Protein AF-A0A6B9VRR9-F1 (afdb_monomer)

Foldseek 3Di:
DPVLVVVVLVPDDPLLNVLLVVCVVDDPPDDDDLQVSLVVCVVVVSQDDDPPDDSSRSSVVSVVSCVVSVSDPDDDDDD

Organism: Hordeum vulgare subsp. vulgare (NCBI:txid112509)

Solvent-accessible surface area (backbone atoms only — not comparable to full-atom values): 5048 Å² total; per-residue (Å²): 129,62,71,67,58,54,51,61,51,69,74,44,57,71,52,55,46,49,54,58,58,55,57,69,78,53,62,86,93,59,87,77,56,66,69,62,50,38,52,52,34,53,77,69,64,48,55,78,89,52,98,88,53,54,65,66,57,54,34,50,52,50,50,51,57,40,43,76,70,60,75,56,76,89,84,75,80,87,128

InterPro domains:
  IPR036388 Winged he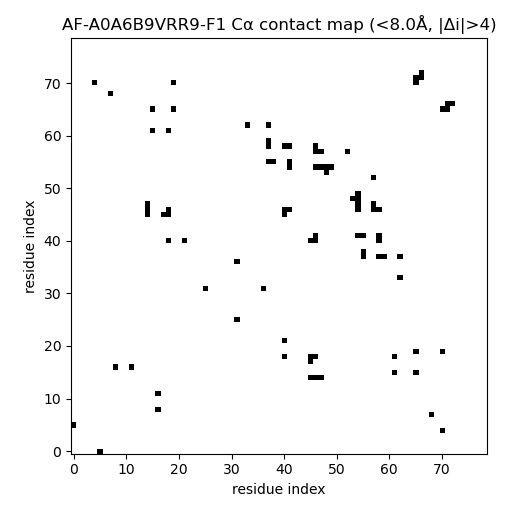lix-like DNA-binding domain superfamily [G3DSA:1.10.10.10] (4-79)
  IPR044974 Disease resistance protein, plants [PTHR23155] (1-72)
  IPR058922 Disease resistance protein, winged helix domain [PF23559] (25-75)

Nearest PDB structures (foldseek):
  8bv0-assembly2_C  TM=9.701E-01  e=3.950E-04  Solanum lycopersicum
  8xuo-assembly1_G  TM=9.466E-01  e=7.488E-04  Solanum lycopersicum
  9cc9-assembly1_L  TM=9.699E-01  e=1.791E-03  Nicotiana benthamiana
  8rfh-assembly1_B  TM=9.292E-01  e=2.012E-03  Nicotiana benthamiana
  8xuq-assembly1_G  TM=9.445E-01  e=4.813E-03  Solanum lycopersicum

pLDDT: mean 90.79, std 9.29, range [47.62, 98.12]

Sequence (79 aa):
ILPILKLSYNDLPPHMKQCFAFCAVFPKDYKIDVEKLIQLWIANGFIPEHEEDSLETIGKHIFDELASRSFFLDIEESK

Structure (mmCIF, N/CA/C/O backbone):
data_AF-A0A6B9VRR9-F1
#
_entry.id   AF-A0A6B9VRR9-F1
#
loop_
_atom_site.group_PDB
_atom_site.id
_atom_site.type_symbol
_atom_site.label_atom_id
_atom_site.label_alt_id
_atom_site.label_comp_id
_atom_site.label_asym_id
_atom_site.label_entity_id
_atom_site.label_seq_id
_atom_site.pdbx_PDB_ins_code
_atom_site.Cartn_x
_atom_site.Cartn_y
_atom_site.Cartn_z
_atom_site.occupancy
_atom_site.B_iso_or_equiv
_atom_site.auth_seq_id
_atom_site.auth_comp_id
_atom_site.auth_asym_id
_atom_site.auth_atom_id
_atom_site.pdbx_PDB_model_num
ATOM 1 N N . ILE A 1 1 ? -19.307 2.642 1.154 1.00 60.19 1 ILE A N 1
ATOM 2 C CA . ILE A 1 1 ? -18.044 3.275 0.700 1.00 60.19 1 ILE A CA 1
ATOM 3 C C . ILE A 1 1 ? -18.290 4.774 0.666 1.00 60.19 1 ILE A C 1
ATOM 5 O O . ILE A 1 1 ? -19.302 5.172 0.098 1.00 60.19 1 ILE A O 1
ATOM 9 N N . LEU A 1 2 ? -17.451 5.582 1.322 1.00 65.44 2 LEU A N 1
ATOM 10 C CA . LEU A 1 2 ? -17.595 7.042 1.296 1.00 65.44 2 LEU A CA 1
ATOM 11 C C . LEU A 1 2 ? -17.527 7.523 -0.168 1.00 65.44 2 LEU A C 1
ATOM 13 O O . LEU A 1 2 ? -16.611 7.101 -0.876 1.00 65.44 2 LEU A O 1
ATOM 17 N N . PRO A 1 3 ? -18.458 8.368 -0.653 1.00 69.75 3 PRO A N 1
ATOM 18 C CA . PRO A 1 3 ? -18.490 8.793 -2.057 1.00 69.75 3 PRO A CA 1
ATOM 19 C C . PRO A 1 3 ? -17.161 9.371 -2.558 1.00 69.75 3 PRO A C 1
ATOM 21 O O . PRO A 1 3 ? -16.785 9.134 -3.702 1.00 69.75 3 PRO A O 1
ATOM 24 N N . ILE A 1 4 ? -16.421 10.054 -1.680 1.00 73.56 4 ILE A N 1
ATOM 25 C CA . ILE A 1 4 ? -15.117 10.642 -1.998 1.00 73.56 4 ILE A CA 1
ATOM 26 C C . ILE A 1 4 ? -14.039 9.577 -2.257 1.00 73.56 4 ILE A C 1
ATOM 28 O O . ILE A 1 4 ? -13.313 9.676 -3.238 1.00 73.56 4 ILE A O 1
ATOM 32 N N . LEU A 1 5 ? -14.023 8.488 -1.478 1.00 75.62 5 LEU A N 1
ATOM 33 C CA . LEU A 1 5 ? -13.119 7.351 -1.699 1.00 75.62 5 LEU A CA 1
ATOM 34 C C . LEU A 1 5 ? -13.435 6.624 -3.007 1.00 75.62 5 LEU A C 1
ATOM 36 O O . LEU A 1 5 ? -12.536 6.113 -3.664 1.00 75.62 5 LEU A O 1
ATOM 40 N N . LYS A 1 6 ? -14.711 6.587 -3.412 1.00 84.88 6 LYS A N 1
ATOM 41 C CA . LYS A 1 6 ? -15.104 5.983 -4.691 1.00 84.88 6 LYS A CA 1
ATOM 42 C C . LYS A 1 6 ? -14.552 6.772 -5.882 1.00 84.88 6 LYS A C 1
ATOM 44 O O . LYS A 1 6 ? -14.131 6.153 -6.853 1.00 84.88 6 LYS A O 1
ATOM 49 N N . LEU A 1 7 ? -14.550 8.104 -5.809 1.00 85.00 7 LEU A N 1
ATOM 50 C CA . LEU A 1 7 ? -13.952 8.952 -6.846 1.00 85.00 7 LEU A CA 1
ATOM 51 C C . LEU A 1 7 ? -12.437 8.749 -6.900 1.00 85.00 7 LEU A C 1
ATOM 53 O O . LEU A 1 7 ? -11.936 8.343 -7.944 1.00 85.00 7 LEU A O 1
ATOM 57 N N . SER A 1 8 ? -11.747 8.861 -5.759 1.00 88.12 8 SER A N 1
ATOM 58 C CA . SER A 1 8 ? -10.306 8.588 -5.681 1.00 88.12 8 SER A CA 1
ATOM 59 C C . SER A 1 8 ? -9.951 7.201 -6.218 1.00 88.12 8 SER A C 1
ATOM 61 O O . SER A 1 8 ? -8.923 7.038 -6.867 1.00 88.12 8 SER A O 1
ATOM 63 N N . TYR A 1 9 ? -10.802 6.196 -5.969 1.00 90.12 9 TYR A N 1
ATOM 64 C CA . TYR A 1 9 ? -10.581 4.833 -6.451 1.00 90.12 9 TYR A CA 1
ATOM 65 C C . TYR A 1 9 ? -10.748 4.738 -7.960 1.00 90.12 9 TYR A C 1
ATOM 67 O O . TYR A 1 9 ? -9.942 4.091 -8.617 1.00 90.12 9 TYR A O 1
ATOM 75 N N . ASN A 1 10 ? -11.764 5.385 -8.533 1.00 91.19 10 ASN A N 1
ATOM 76 C CA . ASN A 1 10 ? -11.984 5.382 -9.977 1.00 91.19 10 ASN A CA 1
ATOM 77 C C . ASN A 1 10 ? -10.810 6.005 -10.746 1.00 91.19 10 ASN A C 1
ATOM 79 O O . ASN A 1 10 ? -10.502 5.524 -11.838 1.00 91.19 10 ASN A O 1
ATOM 83 N N . ASP A 1 11 ? -10.124 6.975 -10.144 1.00 92.31 11 ASP A N 1
ATOM 84 C CA . ASP A 1 11 ? -8.980 7.679 -10.732 1.00 92.31 11 ASP A CA 1
ATOM 85 C C . ASP A 1 11 ? -7.645 6.922 -10.585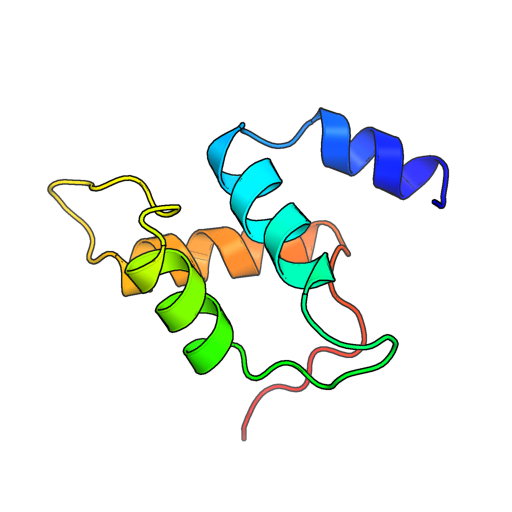 1.00 92.31 11 ASP A C 1
ATOM 87 O O . ASP A 1 11 ? -6.609 7.381 -11.067 1.00 92.31 11 ASP A O 1
ATOM 91 N N . LEU A 1 12 ? -7.630 5.758 -9.924 1.00 94.56 12 LEU A N 1
ATOM 92 C CA . LEU A 1 12 ? -6.426 4.931 -9.819 1.00 94.56 12 LEU A CA 1
ATOM 93 C C . LEU A 1 12 ? -6.129 4.168 -11.127 1.00 94.56 12 LEU A C 1
ATOM 95 O O . LEU A 1 12 ? -7.053 3.645 -11.773 1.00 94.56 12 LEU A O 1
ATOM 99 N N . PRO A 1 13 ? -4.842 3.995 -11.480 1.00 94.75 13 PRO A N 1
ATOM 100 C CA . PRO A 1 13 ? -4.418 3.025 -12.483 1.00 94.75 13 PRO A CA 1
ATOM 101 C C . PRO A 1 13 ? -4.887 1.594 -12.144 1.00 94.75 13 PRO A C 1
ATOM 103 O O . PRO A 1 13 ? -5.032 1.258 -10.964 1.00 94.75 13 PRO A O 1
ATOM 106 N N . PRO A 1 14 ? -5.087 0.710 -13.144 1.00 94.75 14 PRO A N 1
ATOM 107 C CA . PRO A 1 14 ? -5.581 -0.652 -12.918 1.00 94.75 14 PRO A CA 1
ATOM 108 C C . PRO A 1 14 ? -4.767 -1.481 -11.911 1.00 94.75 14 PRO A C 1
ATOM 110 O O . PRO A 1 14 ? -5.359 -2.134 -11.055 1.00 94.75 14 PRO A O 1
ATOM 113 N N . HIS A 1 15 ? -3.433 -1.413 -11.956 1.00 93.56 15 HIS A N 1
ATOM 114 C CA . HIS A 1 15 ? -2.574 -2.171 -11.038 1.00 93.56 15 HIS A CA 1
ATOM 115 C C . HIS A 1 15 ? -2.736 -1.702 -9.578 1.00 93.56 15 HIS A C 1
ATOM 117 O O . HIS A 1 15 ? -2.875 -2.519 -8.673 1.00 93.56 15 HIS A O 1
ATOM 123 N N . MET A 1 16 ? -2.855 -0.391 -9.335 1.00 96.12 16 MET A N 1
ATOM 124 C CA . MET A 1 16 ? -3.093 0.147 -7.986 1.00 96.12 16 MET A CA 1
ATOM 125 C C . MET A 1 16 ? -4.486 -0.217 -7.459 1.00 96.12 16 MET A C 1
ATOM 127 O O . MET A 1 16 ? -4.639 -0.537 -6.281 1.00 96.12 16 MET A O 1
ATOM 131 N N . LYS A 1 17 ? -5.506 -0.225 -8.333 1.00 96.12 17 LYS A N 1
ATOM 132 C CA . LYS A 1 17 ? -6.856 -0.705 -7.986 1.00 96.12 17 LYS A CA 1
ATOM 133 C C . LYS A 1 17 ? -6.835 -2.156 -7.525 1.00 96.12 17 LYS A C 1
ATOM 135 O O . LYS A 1 17 ? -7.547 -2.487 -6.578 1.00 96.12 17 LYS A O 1
ATOM 140 N N . GLN A 1 18 ? -6.047 -2.995 -8.194 1.00 96.38 18 GLN A N 1
ATOM 141 C CA . GLN A 1 18 ? -5.885 -4.407 -7.861 1.00 96.38 18 GLN A CA 1
ATOM 142 C C . GLN A 1 18 ? -5.164 -4.588 -6.519 1.00 96.38 18 GLN A C 1
ATOM 144 O O . GLN A 1 18 ? -5.683 -5.295 -5.655 1.00 96.38 18 GLN A O 1
ATOM 149 N N . CYS A 1 19 ? -4.047 -3.885 -6.300 1.00 97.50 19 CYS A N 1
ATOM 150 C CA . CYS A 1 19 ? -3.335 -3.882 -5.018 1.00 97.50 19 CYS A CA 1
ATOM 151 C C . CYS A 1 19 ? -4.243 -3.447 -3.856 1.00 97.50 19 CYS A C 1
ATOM 153 O O . CYS A 1 19 ? -4.321 -4.138 -2.839 1.00 97.50 19 CYS A O 1
ATOM 155 N N . PHE A 1 20 ? -5.000 -2.355 -4.016 1.00 95.50 20 PHE A N 1
ATOM 156 C CA . PHE A 1 20 ? -5.927 -1.893 -2.979 1.00 95.50 20 PHE A CA 1
ATOM 157 C C . PHE A 1 20 ? -7.108 -2.852 -2.770 1.00 95.50 20 PHE A C 1
ATOM 159 O O . PHE A 1 20 ? -7.497 -3.110 -1.634 1.00 95.50 20 PHE A O 1
ATOM 166 N N . ALA A 1 21 ? -7.673 -3.421 -3.841 1.00 94.88 21 ALA A N 1
ATOM 167 C CA . ALA A 1 21 ? -8.771 -4.380 -3.725 1.00 94.88 21 ALA A CA 1
ATOM 168 C C . ALA A 1 21 ? -8.357 -5.640 -2.949 1.00 94.88 21 ALA A C 1
ATOM 170 O O . ALA A 1 21 ? -9.162 -6.178 -2.189 1.00 94.88 21 ALA A O 1
ATOM 171 N N . PHE A 1 22 ? -7.100 -6.078 -3.083 1.00 96.12 22 PHE 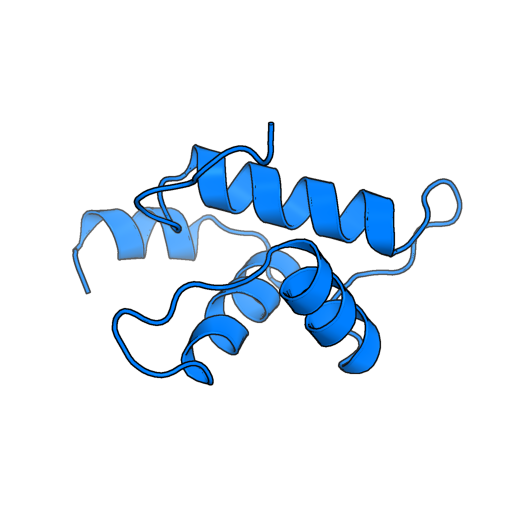A N 1
ATOM 172 C CA . PHE A 1 22 ? -6.567 -7.195 -2.306 1.00 96.12 22 PHE A CA 1
ATOM 173 C C . PHE A 1 22 ? -6.609 -6.937 -0.798 1.00 96.12 22 PHE A C 1
ATOM 175 O O . PHE A 1 22 ? -6.812 -7.877 -0.038 1.00 96.12 22 PHE A O 1
ATOM 182 N N . CYS A 1 23 ? -6.523 -5.685 -0.338 1.00 93.88 23 CYS A N 1
ATOM 183 C CA . CYS A 1 23 ? -6.616 -5.371 1.090 1.00 93.88 23 CYS A CA 1
ATOM 184 C C . CYS A 1 23 ? -7.941 -5.840 1.731 1.00 93.88 23 CYS A C 1
ATOM 186 O O . CYS A 1 23 ? -8.004 -5.997 2.947 1.00 93.88 23 CYS A O 1
ATOM 188 N N . ALA A 1 24 ? -8.982 -6.131 0.941 1.00 93.25 24 ALA A N 1
ATOM 189 C CA . ALA A 1 24 ? -10.237 -6.702 1.431 1.00 93.25 24 ALA A CA 1
ATOM 190 C C . ALA A 1 24 ? -10.107 -8.129 2.009 1.00 93.25 24 ALA A C 1
ATOM 192 O O . ALA A 1 24 ? -11.049 -8.606 2.639 1.00 93.25 24 ALA A O 1
ATOM 193 N N . VAL A 1 25 ? -8.973 -8.819 1.809 1.00 94.81 25 VAL A N 1
ATOM 194 C CA . VAL A 1 25 ? -8.710 -10.130 2.436 1.00 94.81 25 VAL A CA 1
ATOM 195 C C . VAL A 1 25 ? -8.391 -10.019 3.927 1.00 94.81 25 VAL A C 1
ATOM 197 O O . VAL A 1 25 ? -8.541 -10.996 4.662 1.00 94.81 25 VAL A O 1
ATOM 200 N N . PHE A 1 26 ? -7.936 -8.850 4.383 1.00 93.69 26 PHE A N 1
ATOM 201 C CA . PHE A 1 26 ? -7.672 -8.618 5.795 1.00 93.69 26 PHE A CA 1
ATOM 202 C C . PHE A 1 26 ? -8.991 -8.353 6.534 1.00 93.69 26 PHE A C 1
ATOM 204 O O . PHE A 1 26 ? -9.886 -7.699 5.989 1.00 93.69 26 PHE A O 1
ATOM 211 N N . PRO A 1 27 ? -9.139 -8.831 7.783 1.00 94.38 27 PRO A N 1
ATOM 212 C CA . PRO A 1 27 ? -10.283 -8.478 8.609 1.00 94.38 27 PRO A CA 1
ATOM 213 C C . PRO A 1 27 ? -10.420 -6.961 8.758 1.00 94.38 27 PRO A C 1
ATOM 215 O O . PRO A 1 27 ? -9.442 -6.215 8.691 1.00 94.38 27 PRO A O 1
ATOM 218 N N . LYS A 1 28 ? -11.644 -6.503 9.018 1.00 87.25 28 LYS A N 1
ATOM 219 C CA . LYS A 1 28 ? -11.889 -5.095 9.331 1.00 87.25 28 LYS A CA 1
ATOM 220 C C . LYS A 1 28 ? -11.027 -4.662 10.530 1.00 87.25 28 LYS A C 1
ATOM 222 O O . LYS A 1 28 ? -10.889 -5.423 11.484 1.00 87.25 28 LYS A O 1
ATOM 227 N N . ASP A 1 29 ? -10.485 -3.447 10.465 1.00 87.00 29 ASP A N 1
ATOM 228 C CA . ASP A 1 29 ? -9.666 -2.820 11.513 1.00 87.00 29 ASP A CA 1
ATOM 229 C C . ASP A 1 29 ? -8.346 -3.575 11.810 1.00 87.00 29 ASP A C 1
ATOM 231 O O . ASP A 1 29 ? -7.705 -3.365 12.840 1.00 87.00 29 ASP A O 1
ATOM 235 N N . TYR A 1 30 ? -7.915 -4.459 10.901 1.00 91.94 30 TYR A N 1
ATOM 236 C CA . TYR A 1 30 ? -6.631 -5.148 10.994 1.00 91.94 30 TYR A CA 1
ATOM 237 C C . TYR A 1 30 ? -5.468 -4.181 10.741 1.00 91.94 30 TYR A C 1
ATOM 239 O O . TYR A 1 30 ? -5.441 -3.481 9.727 1.00 91.94 30 TYR A O 1
ATOM 247 N N . LYS A 1 31 ? -4.470 -4.188 11.633 1.00 92.94 31 LYS A N 1
ATOM 248 C CA . LYS A 1 31 ? -3.204 -3.477 11.418 1.00 92.94 31 LYS A CA 1
ATOM 249 C C . LYS A 1 31 ? -2.368 -4.230 10.389 1.00 92.94 31 LYS A C 1
ATOM 251 O O . LYS A 1 31 ? -1.889 -5.331 10.662 1.00 92.94 31 LYS A O 1
ATOM 256 N N . ILE A 1 32 ? -2.222 -3.644 9.207 1.00 93.19 32 ILE A N 1
ATOM 257 C CA . ILE A 1 32 ? -1.463 -4.235 8.110 1.00 93.19 32 ILE A CA 1
ATOM 258 C C . ILE A 1 32 ? 0.001 -3.804 8.225 1.00 93.19 32 ILE A C 1
ATOM 260 O O . ILE A 1 32 ? 0.300 -2.614 8.224 1.00 93.19 32 ILE A O 1
ATOM 264 N N . ASP A 1 33 ? 0.904 -4.779 8.289 1.00 95.19 33 ASP A N 1
ATOM 265 C CA . ASP A 1 33 ? 2.336 -4.547 8.106 1.00 95.19 33 ASP A CA 1
ATOM 266 C C . ASP A 1 33 ? 2.629 -4.263 6.621 1.00 95.19 33 ASP A C 1
ATOM 268 O O . ASP A 1 33 ? 2.242 -5.046 5.747 1.00 95.19 33 ASP A O 1
ATOM 272 N N . VAL A 1 34 ? 3.257 -3.119 6.332 1.00 95.50 34 VAL A N 1
ATOM 273 C CA . VAL A 1 34 ? 3.430 -2.614 4.958 1.00 95.50 34 VAL A CA 1
ATOM 274 C C . VAL A 1 34 ? 4.368 -3.501 4.147 1.00 95.50 34 VAL A C 1
ATOM 276 O O . VAL A 1 34 ? 4.077 -3.799 2.989 1.00 95.50 34 VAL A O 1
ATOM 279 N N . GLU A 1 35 ? 5.458 -3.976 4.748 1.00 96.31 35 GLU A N 1
ATOM 280 C CA . GLU A 1 35 ? 6.405 -4.867 4.074 1.00 96.31 35 GLU A CA 1
ATOM 281 C C . GLU A 1 35 ? 5.721 -6.183 3.702 1.00 96.31 35 GLU A C 1
ATOM 283 O O . GLU A 1 35 ? 5.777 -6.623 2.552 1.00 96.31 35 GLU A O 1
ATOM 288 N N . LYS A 1 36 ? 4.970 -6.771 4.639 1.00 96.50 36 LYS A N 1
ATOM 289 C CA . LYS A 1 36 ? 4.166 -7.970 4.393 1.00 96.50 36 LYS A CA 1
ATOM 290 C C . LYS A 1 36 ? 3.117 -7.750 3.306 1.00 96.50 36 LYS A C 1
ATOM 292 O O . LYS A 1 36 ? 2.897 -8.646 2.493 1.00 96.50 36 LYS A O 1
ATOM 297 N N . LEU A 1 37 ? 2.452 -6.597 3.284 1.00 97.31 37 LEU A N 1
ATOM 298 C CA . LEU A 1 37 ? 1.472 -6.267 2.250 1.00 97.31 37 LEU A CA 1
ATOM 299 C C . LEU A 1 37 ? 2.115 -6.231 0.861 1.00 97.31 37 LEU A C 1
ATOM 301 O O . LEU A 1 37 ? 1.592 -6.850 -0.065 1.00 97.31 37 LEU A O 1
ATOM 305 N N . ILE A 1 38 ? 3.266 -5.567 0.738 1.00 97.81 38 ILE A N 1
ATOM 306 C CA . ILE A 1 38 ? 4.024 -5.492 -0.515 1.00 97.81 38 ILE A CA 1
ATOM 307 C C . ILE A 1 38 ? 4.439 -6.894 -0.968 1.00 97.81 38 ILE A C 1
ATOM 309 O O . ILE A 1 38 ? 4.199 -7.260 -2.116 1.00 97.81 38 ILE A O 1
ATOM 313 N N . GLN A 1 39 ? 4.965 -7.724 -0.064 1.00 98.06 39 GLN A N 1
ATOM 314 C CA . GLN A 1 39 ? 5.333 -9.107 -0.384 1.00 98.06 39 GLN A CA 1
ATOM 315 C C . GLN A 1 39 ? 4.133 -9.942 -0.856 1.00 98.06 39 GLN A C 1
ATOM 317 O O . GLN A 1 39 ? 4.259 -10.756 -1.770 1.00 98.06 39 GLN A O 1
ATOM 322 N N . LEU A 1 40 ? 2.941 -9.720 -0.293 1.00 98.12 40 LEU A N 1
ATOM 323 C CA . LEU A 1 40 ? 1.718 -10.376 -0.759 1.00 98.12 40 LEU A CA 1
ATOM 324 C C . LEU A 1 40 ? 1.302 -9.900 -2.155 1.00 98.12 40 LEU A C 1
ATOM 326 O O . LEU A 1 40 ? 0.871 -10.722 -2.964 1.00 98.12 40 LEU A O 1
ATOM 330 N N . TRP A 1 41 ? 1.450 -8.613 -2.472 1.00 98.12 41 TRP A N 1
ATOM 331 C CA . TRP A 1 41 ? 1.205 -8.112 -3.827 1.00 98.12 41 TRP A CA 1
ATOM 332 C C . TRP A 1 41 ? 2.184 -8.703 -4.847 1.00 98.12 41 TRP A C 1
ATOM 334 O O . TRP A 1 41 ? 1.751 -9.106 -5.927 1.00 98.12 41 TRP A O 1
ATOM 344 N N . ILE A 1 42 ? 3.467 -8.824 -4.487 1.00 97.56 42 ILE A N 1
ATOM 345 C CA . ILE A 1 42 ? 4.501 -9.472 -5.313 1.00 97.56 42 ILE A CA 1
ATOM 346 C C . ILE A 1 42 ? 4.148 -10.939 -5.557 1.00 97.56 42 ILE A C 1
ATOM 348 O O . ILE A 1 42 ? 4.077 -11.374 -6.703 1.00 97.56 42 ILE A O 1
ATOM 352 N N . ALA A 1 43 ? 3.853 -11.695 -4.495 1.00 97.56 43 ALA A N 1
ATOM 353 C CA . ALA A 1 43 ? 3.551 -13.124 -4.586 1.00 97.56 43 ALA A CA 1
ATOM 354 C C . ALA A 1 43 ? 2.311 -13.435 -5.442 1.00 97.56 43 ALA A C 1
ATOM 356 O O . AL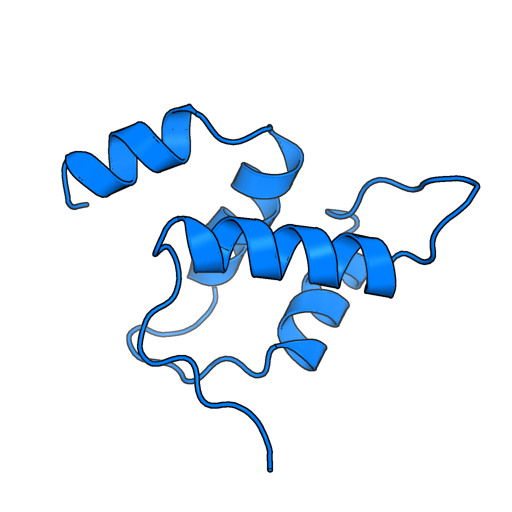A A 1 43 ? 2.208 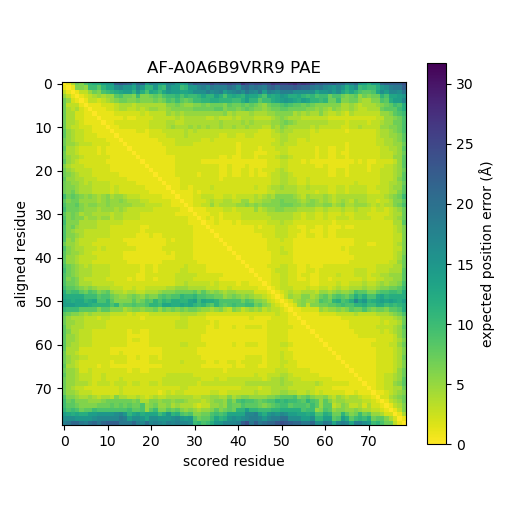-14.523 -6.005 1.00 97.56 43 ALA A O 1
ATOM 357 N N . ASN A 1 44 ? 1.373 -12.489 -5.548 1.00 96.88 44 ASN A N 1
ATOM 358 C CA . ASN A 1 44 ? 0.186 -12.615 -6.393 1.00 96.88 44 ASN A CA 1
ATOM 359 C C . ASN A 1 44 ? 0.362 -12.000 -7.797 1.00 96.88 44 ASN A C 1
ATOM 361 O O . ASN A 1 44 ? -0.588 -12.007 -8.581 1.00 96.88 44 ASN A O 1
ATOM 365 N N . GLY A 1 45 ? 1.545 -11.470 -8.129 1.00 96.19 45 GLY A N 1
ATOM 366 C CA . GLY A 1 45 ? 1.838 -10.887 -9.441 1.00 96.19 45 GLY A CA 1
ATOM 367 C C . GLY A 1 45 ? 1.063 -9.600 -9.734 1.00 96.19 45 GLY A C 1
ATOM 368 O O . GLY A 1 45 ? 0.716 -9.337 -10.881 1.00 96.19 45 GLY A O 1
ATOM 369 N N . PHE A 1 46 ? 0.727 -8.816 -8.705 1.00 96.88 46 PHE A N 1
ATOM 370 C CA . PHE A 1 46 ? -0.031 -7.567 -8.876 1.00 96.88 46 PHE A CA 1
ATOM 371 C C . PHE A 1 46 ? 0.852 -6.368 -9.217 1.00 96.88 46 PHE A C 1
ATOM 373 O O . PHE A 1 46 ? 0.357 -5.356 -9.715 1.00 96.88 46 PHE A O 1
ATOM 380 N N . ILE A 1 47 ? 2.148 -6.474 -8.931 1.00 95.50 47 ILE A N 1
ATOM 381 C CA . ILE A 1 47 ? 3.125 -5.429 -9.212 1.00 95.50 47 ILE A CA 1
ATOM 382 C C . ILE A 1 47 ? 3.654 -5.630 -10.635 1.00 95.50 47 ILE A C 1
ATOM 384 O O . ILE A 1 47 ? 4.137 -6.721 -10.937 1.00 95.50 47 ILE A O 1
ATOM 388 N N . PRO A 1 48 ? 3.561 -4.615 -11.514 1.00 91.62 48 PRO A N 1
ATOM 389 C CA . PRO A 1 48 ? 4.144 -4.705 -12.843 1.00 91.62 48 PRO A CA 1
ATOM 390 C C . PRO A 1 48 ? 5.670 -4.774 -12.745 1.00 91.62 48 PRO A C 1
ATOM 392 O O . PRO A 1 48 ? 6.282 -4.009 -12.002 1.00 91.62 48 PRO A O 1
ATOM 395 N N . GLU A 1 49 ? 6.279 -5.670 -13.517 1.00 89.06 49 GLU A N 1
ATOM 396 C CA . GLU A 1 49 ? 7.732 -5.706 -13.677 1.00 89.06 49 GLU A CA 1
ATOM 397 C C . GLU A 1 49 ? 8.206 -4.452 -14.429 1.00 89.06 49 GLU A C 1
ATOM 399 O O . GLU A 1 49 ? 7.617 -4.060 -15.439 1.00 89.06 49 GLU A O 1
ATOM 404 N N . HIS A 1 50 ? 9.279 -3.833 -13.939 1.00 87.81 50 HIS A N 1
ATOM 405 C CA . HIS 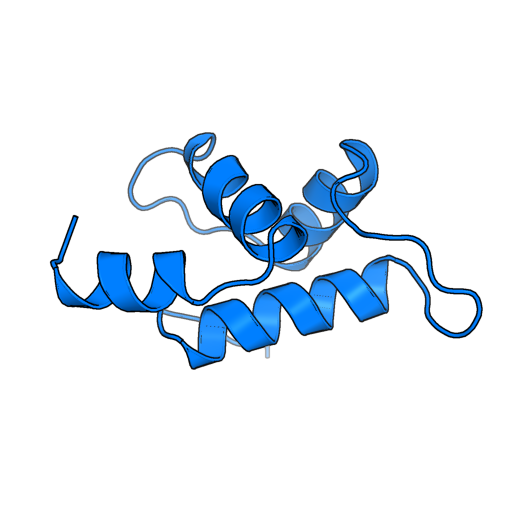A 1 50 ? 10.000 -2.762 -14.620 1.00 87.81 50 HIS A CA 1
ATOM 406 C C . HIS A 1 50 ? 11.490 -3.104 -14.656 1.00 87.81 50 HIS A C 1
ATOM 408 O O . HIS A 1 50 ? 12.015 -3.704 -13.724 1.00 87.81 50 HIS A O 1
ATOM 414 N N . GLU A 1 51 ? 12.176 -2.719 -15.734 1.00 82.75 51 GLU A N 1
ATOM 415 C CA . GLU A 1 51 ? 13.592 -3.060 -15.938 1.00 82.75 51 GLU A CA 1
ATOM 416 C C . GLU A 1 51 ? 14.539 -2.333 -14.967 1.00 82.75 51 GLU A C 1
ATOM 418 O O . GLU A 1 51 ? 15.630 -2.828 -14.692 1.00 82.75 51 GLU A O 1
ATOM 423 N N . GLU A 1 52 ? 14.134 -1.168 -14.452 1.00 89.88 52 GLU A N 1
ATOM 424 C CA . GLU A 1 52 ? 15.001 -0.275 -13.669 1.00 89.88 52 GLU A CA 1
ATOM 425 C C . GLU A 1 52 ? 14.819 -0.406 -12.147 1.00 89.88 52 GLU A C 1
ATOM 427 O O . GLU A 1 52 ? 15.762 -0.146 -11.401 1.00 89.88 52 GLU A O 1
ATOM 432 N N . ASP A 1 53 ? 13.647 -0.854 -11.682 1.00 93.12 53 ASP A N 1
ATOM 433 C CA . ASP A 1 53 ? 13.277 -0.893 -10.263 1.00 93.12 53 ASP A CA 1
ATOM 434 C C . ASP A 1 53 ? 12.943 -2.314 -9.797 1.00 93.12 53 ASP A C 1
ATOM 436 O O . ASP A 1 53 ? 12.342 -3.106 -10.526 1.00 93.12 53 ASP A O 1
ATOM 440 N N . SER A 1 54 ? 13.266 -2.634 -8.539 1.00 96.00 54 SER A N 1
ATOM 441 C CA . SER A 1 54 ? 12.809 -3.890 -7.938 1.00 96.00 54 SER A CA 1
ATOM 442 C C . SER A 1 54 ? 11.303 -3.859 -7.664 1.00 96.00 54 SER A C 1
ATOM 444 O O . SER A 1 54 ? 10.702 -2.800 -7.455 1.00 96.00 54 SER A O 1
ATOM 446 N N . LEU A 1 55 ? 10.681 -5.038 -7.604 1.00 96.69 55 LEU A N 1
ATOM 447 C CA . LEU A 1 55 ? 9.253 -5.158 -7.306 1.00 96.69 55 LEU A CA 1
ATOM 448 C C . LEU A 1 55 ? 8.897 -4.574 -5.930 1.00 96.69 55 LEU A C 1
ATOM 450 O O . LEU A 1 55 ? 7.812 -4.023 -5.759 1.00 96.69 55 LEU A O 1
ATOM 454 N N . GLU A 1 56 ? 9.807 -4.645 -4.958 1.00 97.06 56 GLU A N 1
ATOM 455 C CA . GLU A 1 56 ? 9.647 -4.019 -3.645 1.00 97.06 56 GLU A CA 1
ATOM 456 C C . GLU A 1 56 ? 9.602 -2.493 -3.745 1.00 97.06 56 GLU A C 1
ATOM 458 O O . GLU A 1 56 ? 8.729 -1.877 -3.132 1.00 97.06 56 GLU A O 1
ATOM 463 N N . THR A 1 57 ? 10.488 -1.887 -4.543 1.00 96.69 57 THR A N 1
ATOM 464 C CA . THR A 1 57 ? 10.504 -0.435 -4.784 1.00 96.69 57 THR A CA 1
ATOM 465 C C . THR A 1 57 ? 9.203 0.022 -5.437 1.00 96.69 57 THR A C 1
ATOM 467 O O . THR A 1 57 ? 8.559 0.957 -4.960 1.00 96.69 57 THR A O 1
ATOM 470 N N . ILE A 1 58 ? 8.750 -0.683 -6.476 1.00 96.62 58 ILE A N 1
ATOM 471 C CA . ILE A 1 58 ? 7.478 -0.380 -7.149 1.00 96.62 58 ILE A CA 1
ATOM 472 C C . ILE A 1 58 ? 6.303 -0.571 -6.178 1.00 96.62 58 ILE A C 1
ATOM 474 O O . ILE A 1 58 ? 5.391 0.254 -6.124 1.00 96.62 58 ILE A O 1
ATOM 478 N N . GLY A 1 59 ? 6.328 -1.626 -5.362 1.00 97.06 59 GLY A N 1
ATOM 479 C CA . GLY A 1 59 ? 5.314 -1.883 -4.340 1.00 97.06 59 GLY A CA 1
ATOM 480 C C . GLY A 1 59 ? 5.238 -0.794 -3.284 1.00 97.06 59 GLY A C 1
ATOM 481 O O . GLY A 1 59 ? 4.140 -0.386 -2.900 1.00 97.06 59 GLY A O 1
ATOM 482 N N . LYS A 1 60 ? 6.392 -0.272 -2.863 1.00 96.94 60 LYS A N 1
ATOM 483 C CA . LYS A 1 60 ? 6.474 0.862 -1.949 1.00 96.94 60 LYS A CA 1
ATOM 484 C C . LYS A 1 60 ? 5.881 2.123 -2.578 1.00 96.94 60 LYS A C 1
ATOM 486 O O . LYS A 1 60 ? 5.036 2.748 -1.946 1.00 96.94 60 LYS A O 1
ATOM 491 N N . HIS A 1 61 ? 6.201 2.424 -3.838 1.00 96.25 61 HIS A N 1
ATOM 492 C CA . HIS A 1 61 ? 5.581 3.538 -4.565 1.00 96.25 61 HIS A CA 1
ATOM 493 C C . HIS A 1 61 ? 4.056 3.399 -4.674 1.00 96.25 61 HIS A C 1
ATOM 495 O O . HIS A 1 61 ? 3.331 4.369 -4.460 1.00 96.25 61 HIS A O 1
ATOM 501 N N . ILE A 1 62 ? 3.544 2.194 -4.955 1.00 96.81 62 ILE A N 1
ATOM 502 C CA . ILE A 1 62 ? 2.096 1.937 -4.978 1.00 96.81 62 ILE A CA 1
ATOM 503 C C . ILE A 1 62 ? 1.480 2.194 -3.598 1.00 96.81 62 ILE A C 1
ATOM 505 O O . ILE A 1 62 ? 0.438 2.845 -3.509 1.00 96.81 62 ILE A O 1
ATOM 509 N N . PHE A 1 63 ? 2.100 1.701 -2.523 1.00 96.81 63 PHE A N 1
ATOM 510 C CA . PHE A 1 63 ? 1.619 1.947 -1.164 1.00 96.81 63 PHE A CA 1
ATOM 511 C C . PHE A 1 63 ? 1.595 3.444 -0.833 1.00 96.81 63 P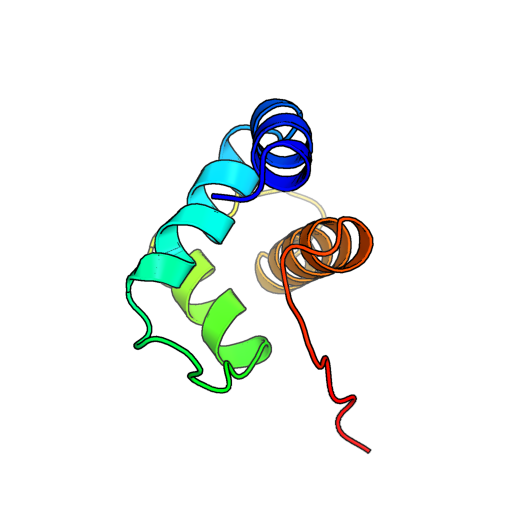HE A C 1
ATOM 513 O O . PHE A 1 63 ? 0.580 3.934 -0.341 1.00 96.81 63 PHE A O 1
ATOM 520 N N . ASP A 1 64 ? 2.670 4.170 -1.142 1.00 95.62 64 ASP A N 1
ATOM 521 C CA . ASP A 1 64 ? 2.794 5.599 -0.852 1.00 95.62 64 ASP A CA 1
ATOM 522 C C . ASP A 1 64 ? 1.757 6.430 -1.626 1.00 95.62 64 ASP A C 1
ATOM 524 O O . ASP A 1 64 ? 1.150 7.343 -1.064 1.00 95.62 64 ASP A O 1
ATOM 528 N N . GLU A 1 65 ? 1.462 6.069 -2.878 1.00 95.31 65 GLU A N 1
ATOM 529 C CA . GLU A 1 65 ? 0.418 6.717 -3.682 1.00 95.31 65 GLU A CA 1
ATOM 530 C C . GLU A 1 65 ? -0.996 6.439 -3.142 1.00 95.31 65 GLU A C 1
ATOM 532 O O . GLU A 1 65 ? -1.872 7.307 -3.144 1.00 95.31 65 GLU A O 1
ATOM 537 N N . LEU A 1 66 ? -1.248 5.228 -2.641 1.00 94.81 66 LEU A N 1
ATOM 538 C CA . LEU A 1 66 ? -2.514 4.902 -1.980 1.00 94.81 66 LEU A CA 1
ATOM 539 C C . LEU A 1 66 ? -2.646 5.639 -0.634 1.00 94.81 66 LEU A C 1
ATOM 541 O O . LEU A 1 66 ? -3.717 6.162 -0.312 1.00 94.81 66 LEU A O 1
ATOM 545 N N . ALA A 1 67 ? -1.564 5.715 0.141 1.00 93.62 67 ALA A N 1
ATOM 546 C CA . ALA A 1 67 ? -1.509 6.432 1.410 1.00 93.62 67 ALA A CA 1
ATOM 547 C C . ALA A 1 67 ? -1.739 7.941 1.225 1.00 93.62 67 ALA A C 1
ATOM 549 O O . ALA A 1 67 ? -2.563 8.523 1.934 1.00 93.62 67 ALA A O 1
ATOM 550 N N . SER A 1 68 ? -1.099 8.562 0.226 1.00 92.12 68 SER A N 1
ATOM 551 C CA . SER A 1 68 ? -1.257 9.993 -0.080 1.00 92.12 68 SER A CA 1
ATOM 552 C C . SER A 1 68 ? -2.701 10.360 -0.449 1.00 92.12 68 SER A C 1
ATOM 554 O O . SER A 1 68 ? -3.168 11.460 -0.152 1.00 92.12 68 SER A O 1
ATOM 556 N N . ARG A 1 69 ? -3.450 9.406 -1.018 1.00 91.25 69 ARG A N 1
ATOM 557 C CA . ARG A 1 69 ? -4.876 9.524 -1.366 1.00 91.25 69 ARG A CA 1
ATOM 558 C C . ARG A 1 69 ? -5.831 9.067 -0.253 1.00 91.25 69 ARG A C 1
ATOM 560 O O . ARG A 1 69 ? -7.030 8.925 -0.500 1.00 91.25 69 ARG A O 1
ATOM 567 N N . SER A 1 70 ? -5.321 8.851 0.962 1.00 90.19 70 SER A N 1
ATOM 568 C CA . SER A 1 70 ? -6.091 8.471 2.159 1.00 90.19 70 SER A CA 1
ATOM 569 C C . SER A 1 70 ? -6.834 7.129 2.055 1.00 90.19 70 SER A C 1
ATOM 571 O O . SER A 1 70 ? -7.887 6.949 2.669 1.00 90.19 70 SER A O 1
ATOM 573 N N . PHE A 1 71 ? -6.303 6.168 1.289 1.00 90.94 71 PHE A N 1
ATOM 574 C CA . PHE A 1 71 ? -6.843 4.800 1.260 1.00 90.94 71 PHE A CA 1
ATOM 575 C C . PHE A 1 71 ? -6.497 3.982 2.506 1.00 90.94 71 PHE A C 1
ATOM 577 O O . PHE A 1 71 ? -7.212 3.033 2.830 1.00 90.94 71 PHE A O 1
ATOM 584 N N . PHE A 1 72 ? -5.429 4.362 3.204 1.00 90.00 72 PHE A N 1
ATOM 585 C CA . PHE A 1 72 ? -5.019 3.793 4.481 1.00 90.00 72 PHE A CA 1
ATOM 586 C C . PHE A 1 72 ? -5.167 4.850 5.580 1.00 90.00 72 PHE A C 1
ATOM 588 O O . PHE A 1 72 ? -4.961 6.039 5.338 1.00 90.00 72 PHE A O 1
ATOM 595 N N . LEU A 1 73 ? -5.559 4.408 6.773 1.00 86.44 73 LEU A N 1
ATOM 596 C CA . LEU A 1 73 ? -5.734 5.247 7.959 1.00 86.44 73 LEU A CA 1
ATOM 597 C C . LEU A 1 73 ? -4.686 4.871 9.006 1.00 86.44 73 LEU A C 1
ATOM 599 O O . LEU A 1 73 ? -4.157 3.761 8.961 1.00 86.44 73 LEU A O 1
ATOM 603 N N . ASP A 1 74 ? -4.424 5.787 9.940 1.00 87.19 74 ASP A N 1
ATOM 604 C CA . ASP A 1 74 ? -3.585 5.555 11.124 1.00 87.19 74 ASP A CA 1
ATOM 605 C C . ASP A 1 74 ? -2.218 4.927 10.796 1.00 87.19 74 ASP A C 1
ATOM 607 O O . ASP A 1 74 ? -1.785 3.958 11.417 1.00 87.19 74 ASP A O 1
ATOM 611 N N . ILE A 1 75 ? -1.544 5.474 9.778 1.00 85.12 75 ILE A N 1
ATOM 612 C CA . ILE A 1 75 ? -0.215 5.020 9.359 1.00 85.12 75 ILE A CA 1
ATOM 613 C C . ILE A 1 75 ? 0.789 5.361 10.466 1.00 85.12 75 ILE A C 1
ATOM 615 O O . ILE A 1 75 ? 1.031 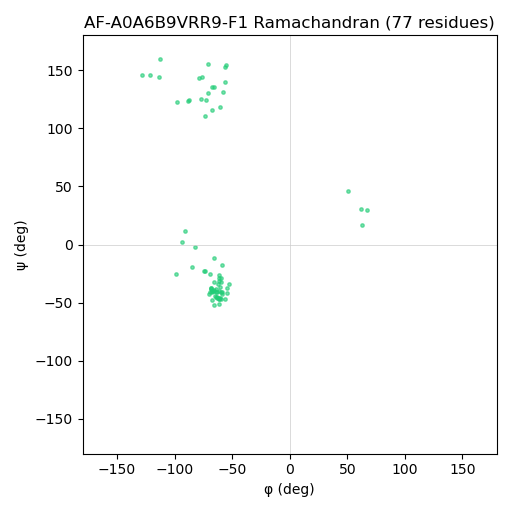6.531 10.764 1.00 85.12 75 ILE A O 1
ATOM 619 N N . GLU A 1 76 ? 1.367 4.327 11.070 1.00 85.94 76 GLU A N 1
ATOM 620 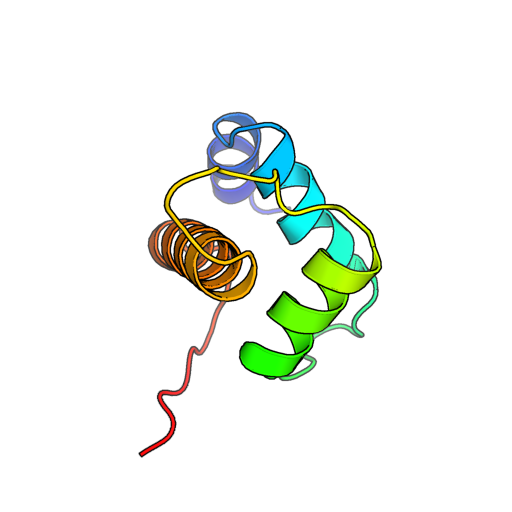C CA . GLU A 1 76 ? 2.419 4.432 12.078 1.00 85.94 76 GLU A CA 1
ATOM 621 C C . GLU A 1 76 ? 3.778 4.213 11.395 1.00 85.94 76 GLU A C 1
ATOM 623 O O . GLU A 1 76 ? 4.002 3.178 10.766 1.00 85.94 76 GLU A O 1
ATOM 628 N N . GLU A 1 77 ? 4.695 5.177 11.506 1.00 77.06 77 GLU A N 1
ATOM 629 C CA . GLU A 1 77 ? 6.081 4.971 11.080 1.00 77.06 77 GLU A CA 1
ATOM 630 C C . GLU A 1 77 ? 6.817 4.131 12.131 1.00 77.06 77 GLU A C 1
ATOM 632 O O . GLU A 1 77 ? 6.851 4.482 13.317 1.00 77.06 77 GLU A O 1
ATOM 637 N N . SER A 1 78 ? 7.417 3.021 11.697 1.00 65.81 78 SER A N 1
ATOM 638 C CA . SER A 1 78 ? 8.367 2.277 12.522 1.00 65.81 78 SER A CA 1
ATOM 639 C C . SER A 1 78 ? 9.544 3.196 12.859 1.00 65.81 78 SER A C 1
ATOM 641 O O . SER A 1 78 ? 10.220 3.692 11.958 1.00 65.81 78 SER A O 1
ATOM 643 N N . LYS A 1 79 ? 9.740 3.457 14.155 1.00 47.62 79 LYS A N 1
ATOM 644 C CA . LYS A 1 79 ? 10.867 4.238 14.687 1.00 47.62 79 LYS A CA 1
ATOM 645 C C . LYS A 1 79 ? 12.195 3.507 14.567 1.00 47.62 79 LYS A C 1
ATOM 647 O O . LYS A 1 79 ? 12.191 2.265 14.719 1.00 47.62 79 LYS A O 1
#

Radius of gyration: 12.55 Å; Cα contacts (8 Å, |Δi|>4): 46; chains: 1; bounding box: 34×24×31 Å

Mean predicted aligned error: 4.14 Å

Secondary structure (DSSP, 8-state):
--HHHHHHHHTS-HHHHHHHHHGGGSPTT----HHHHHHHHHHTT-SPP-SSS-HHHHHHHHHHHHHHTTSS-S-PPP-